Protein AF-A0A7C7RHG6-F1 (afdb_monomer_lite)

Radius of gyration: 18.91 Å; chains: 1; bounding box: 65×28×49 Å

Secondary structure (DSSP, 8-state):
---HHHHHHHHHHHT-HHHHHHHHHHTT--S---HHHHHHHHT--HHHHHHHHHHHHHTTSS------SS-------------------

Sequence (89 aa):
MISSQFEEDIIYVMASVNRKKILRHLQKETEYISTSDLANAIGVKRGRINPHCRGLAERGLIDRRSDKGCQRDADENHREGDQGNRRSQ

pLDDT: mean 77.79, std 19.98, range [38.25, 96.75]

Foldseek 3Di:
DPDPLVVVVVVVQVVDPLSVLLLVVVVVDPDDDDLVVSCVSSVHDSVVNVVSVVVCVVSVNDDDDDPDVPDDPDPPDPPPDDDDDDDDD

Structure (mmCIF, N/CA/C/O backbone):
data_AF-A0A7C7RHG6-F1
#
_entry.id   AF-A0A7C7RHG6-F1
#
loop_
_atom_site.group_PDB
_atom_site.id
_atom_site.type_symbol
_atom_site.label_atom_id
_atom_site.label_alt_id
_atom_site.label_comp_id
_atom_site.label_asym_id
_atom_site.label_entity_id
_atom_site.label_seq_id
_atom_site.pdbx_PDB_ins_code
_atom_site.Cartn_x
_atom_site.Cartn_y
_atom_site.Cartn_z
_atom_site.occupancy
_atom_site.B_iso_or_equiv
_atom_site.auth_seq_id
_atom_site.auth_comp_id
_atom_site.auth_asym_id
_atom_site.auth_atom_id
_atom_site.pdbx_PDB_model_num
ATOM 1 N N . MET A 1 1 ? 25.411 -5.397 -8.960 1.00 56.47 1 MET A N 1
ATOM 2 C CA . MET A 1 1 ? 24.484 -4.661 -9.843 1.00 56.47 1 MET A CA 1
ATOM 3 C C . MET A 1 1 ? 23.139 -4.652 -9.157 1.00 56.47 1 MET A C 1
ATOM 5 O O . MET A 1 1 ? 22.687 -5.715 -8.750 1.00 56.47 1 MET A O 1
ATOM 9 N N . ILE A 1 2 ? 22.555 -3.476 -8.955 1.00 57.97 2 ILE A N 1
ATOM 10 C CA . ILE A 1 2 ? 21.143 -3.376 -8.584 1.00 57.97 2 ILE A CA 1
ATOM 11 C C . ILE A 1 2 ? 20.353 -3.952 -9.769 1.00 57.97 2 ILE A C 1
ATOM 13 O O . ILE A 1 2 ? 20.693 -3.663 -10.915 1.00 57.97 2 ILE A O 1
ATOM 17 N N . SER A 1 3 ? 19.408 -4.861 -9.523 1.00 75.88 3 SER A N 1
ATOM 18 C CA . SER A 1 3 ? 18.638 -5.464 -10.615 1.00 75.88 3 SER A CA 1
ATOM 19 C C . SER A 1 3 ? 17.653 -4.439 -11.186 1.00 75.88 3 SER A C 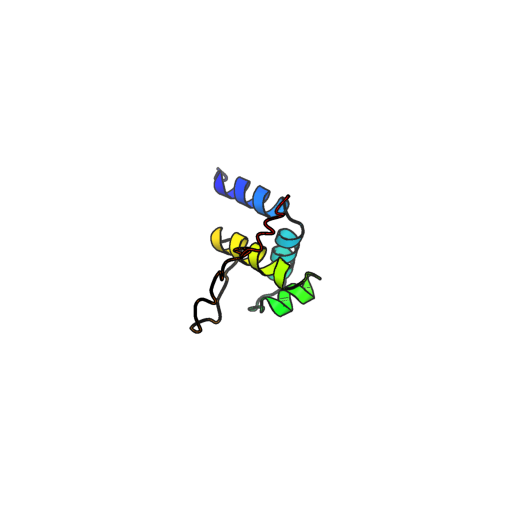1
ATOM 21 O O . SER A 1 3 ? 17.122 -3.621 -10.437 1.00 75.88 3 SER A O 1
ATOM 23 N N . SER A 1 4 ? 17.366 -4.511 -12.492 1.00 85.25 4 SER A N 1
ATOM 24 C CA . SER A 1 4 ? 16.338 -3.686 -13.165 1.00 85.25 4 SER A CA 1
ATOM 25 C C . SER A 1 4 ? 15.015 -3.653 -12.386 1.00 85.25 4 SER A C 1
ATOM 27 O O . SER A 1 4 ? 14.361 -2.621 -12.282 1.00 85.25 4 SER A O 1
ATOM 29 N N . GLN A 1 5 ? 14.668 -4.778 -11.753 1.00 86.50 5 GLN A N 1
ATOM 30 C CA . GLN A 1 5 ? 13.465 -4.921 -10.939 1.00 86.50 5 GLN A CA 1
ATOM 31 C C . GLN A 1 5 ? 13.431 -3.968 -9.735 1.00 86.50 5 GLN A C 1
ATOM 33 O O . GLN A 1 5 ? 12.390 -3.389 -9.437 1.00 86.50 5 GLN A O 1
ATOM 38 N N . PHE A 1 6 ? 14.564 -3.762 -9.058 1.00 89.12 6 PHE A N 1
ATOM 39 C CA . PHE A 1 6 ? 14.623 -2.868 -7.901 1.00 89.12 6 PHE A CA 1
ATOM 40 C C . PHE A 1 6 ? 14.385 -1.405 -8.296 1.00 89.12 6 PHE A C 1
ATOM 42 O O . PHE A 1 6 ? 13.687 -0.676 -7.591 1.00 89.12 6 PHE A O 1
ATOM 49 N N . GLU A 1 7 ? 14.922 -0.972 -9.438 1.00 92.69 7 GLU A N 1
ATOM 50 C CA . GLU A 1 7 ? 14.687 0.380 -9.959 1.00 92.69 7 GLU A CA 1
ATOM 51 C C . GLU A 1 7 ? 13.216 0.577 -10.349 1.00 92.69 7 GLU A C 1
ATOM 53 O O . GLU A 1 7 ? 12.603 1.587 -9.992 1.00 92.69 7 GLU A O 1
ATOM 58 N N . GLU A 1 8 ? 12.612 -0.420 -10.997 1.00 94.12 8 GLU A N 1
ATOM 59 C CA . GLU A 1 8 ? 11.188 -0.413 -11.333 1.00 94.12 8 GLU A CA 1
ATOM 60 C C . GLU A 1 8 ? 10.288 -0.361 -10.095 1.00 94.12 8 GLU A C 1
ATOM 62 O O . GLU A 1 8 ? 9.278 0.348 -10.097 1.00 94.12 8 GLU A O 1
ATOM 67 N N . ASP A 1 9 ? 10.646 -1.066 -9.023 1.00 95.00 9 ASP A N 1
ATOM 68 C CA . ASP A 1 9 ? 9.890 -1.052 -7.773 1.00 95.00 9 ASP A CA 1
ATOM 69 C C . ASP A 1 9 ? 9.999 0.294 -7.052 1.00 95.00 9 ASP A C 1
ATOM 71 O O . ASP A 1 9 ? 8.994 0.801 -6.540 1.00 95.00 9 ASP A O 1
ATOM 75 N N . ILE A 1 10 ? 11.171 0.939 -7.086 1.00 94.69 10 ILE A N 1
ATOM 76 C CA . ILE A 1 10 ? 11.326 2.317 -6.601 1.00 94.69 10 ILE A CA 1
ATOM 77 C C . ILE A 1 10 ? 10.418 3.255 -7.393 1.00 94.69 10 ILE A C 1
ATOM 79 O O . ILE A 1 10 ? 9.645 4.008 -6.792 1.00 94.69 10 ILE A O 1
ATOM 83 N N . ILE A 1 11 ? 10.471 3.213 -8.727 1.00 95.88 11 ILE A N 1
ATOM 84 C CA . ILE A 1 11 ? 9.639 4.065 -9.589 1.00 95.88 11 ILE A CA 1
ATOM 85 C C . ILE A 1 11 ? 8.159 3.816 -9.292 1.00 95.88 11 ILE A C 1
ATOM 87 O O . ILE A 1 11 ? 7.389 4.762 -9.083 1.00 95.88 11 ILE A O 1
ATOM 91 N N . TYR A 1 12 ? 7.767 2.545 -9.192 1.00 96.25 12 TYR A N 1
ATOM 92 C CA . TYR A 1 12 ? 6.414 2.139 -8.854 1.00 96.25 12 TYR A CA 1
ATOM 93 C C . TYR A 1 12 ? 5.969 2.758 -7.528 1.00 96.25 12 TYR A C 1
ATOM 95 O O . TYR A 1 12 ? 4.943 3.441 -7.487 1.00 96.25 12 TYR A O 1
ATOM 103 N N . VAL A 1 13 ? 6.730 2.596 -6.445 1.00 96.75 13 VAL A N 1
ATOM 104 C CA . VAL A 1 13 ? 6.411 3.179 -5.132 1.00 96.75 13 VAL A CA 1
ATOM 105 C C . VAL A 1 13 ? 6.316 4.700 -5.217 1.00 96.75 13 VAL A C 1
ATOM 107 O O . VAL A 1 13 ? 5.318 5.285 -4.785 1.00 96.75 13 VAL A O 1
ATOM 110 N N . MET A 1 14 ? 7.318 5.345 -5.813 1.00 96.12 14 MET A N 1
ATOM 111 C CA . MET A 1 14 ? 7.453 6.800 -5.820 1.00 96.12 14 MET A CA 1
ATOM 112 C C . MET A 1 14 ? 6.349 7.505 -6.611 1.00 96.12 14 MET A C 1
ATOM 114 O O . MET A 1 14 ? 5.938 8.605 -6.215 1.00 96.12 14 MET A O 1
ATOM 118 N N . ALA A 1 15 ? 5.798 6.840 -7.632 1.00 96.38 15 ALA A N 1
ATOM 119 C CA . ALA A 1 15 ? 4.695 7.323 -8.461 1.00 96.38 15 ALA A CA 1
ATOM 120 C C . ALA A 1 15 ? 3.340 7.451 -7.727 1.00 96.38 15 ALA A C 1
ATOM 122 O O . ALA A 1 15 ? 2.376 7.939 -8.311 1.00 96.38 15 ALA A O 1
ATOM 123 N N . SER A 1 16 ? 3.216 7.039 -6.456 1.00 95.56 16 SER A N 1
ATOM 124 C CA . SER A 1 16 ? 1.997 7.269 -5.664 1.00 95.56 16 SER A CA 1
ATOM 125 C C . SER A 1 16 ? 2.299 7.713 -4.241 1.00 95.56 16 SER A C 1
ATOM 127 O O . SER A 1 16 ? 3.026 7.062 -3.491 1.00 95.56 16 SER A O 1
ATOM 129 N N . VAL A 1 17 ? 1.651 8.801 -3.822 1.00 94.25 17 VAL A N 1
ATOM 130 C CA . VAL A 1 17 ? 1.689 9.270 -2.429 1.00 94.25 17 VAL A CA 1
ATOM 131 C C . VAL A 1 17 ? 1.150 8.204 -1.473 1.00 94.25 17 VAL A C 1
ATOM 133 O O . VAL A 1 17 ? 1.721 8.009 -0.404 1.00 94.25 17 VAL A O 1
ATOM 136 N N . ASN A 1 18 ? 0.108 7.466 -1.863 1.00 94.19 18 ASN A N 1
ATOM 137 C CA . ASN A 1 18 ? -0.486 6.440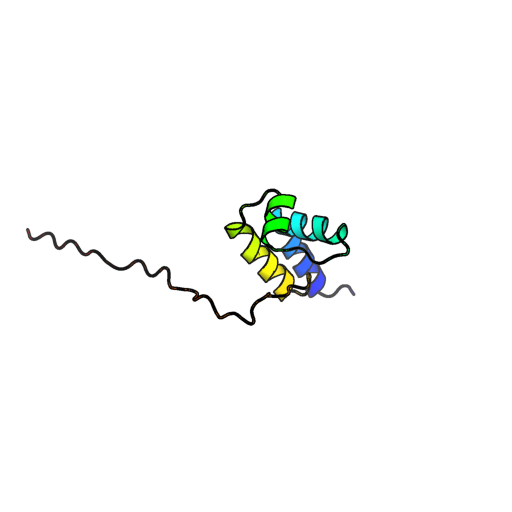 -1.008 1.00 94.19 18 ASN A CA 1
ATOM 138 C C . ASN A 1 18 ? 0.461 5.254 -0.810 1.00 94.19 18 ASN A C 1
ATOM 140 O O . ASN A 1 18 ? 0.627 4.814 0.321 1.00 94.19 18 ASN A O 1
ATOM 144 N N . ARG A 1 19 ? 1.142 4.786 -1.868 1.00 95.50 19 ARG A N 1
ATOM 145 C CA . ARG A 1 19 ? 2.142 3.706 -1.747 1.00 95.50 19 ARG A CA 1
ATOM 146 C C . ARG A 1 19 ? 3.287 4.095 -0.814 1.00 95.50 19 ARG A C 1
ATOM 148 O O . ARG A 1 19 ? 3.634 3.327 0.076 1.00 95.50 19 ARG A O 1
ATOM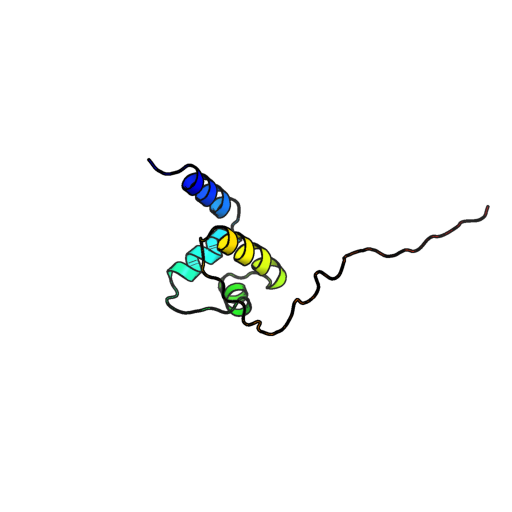 155 N N . LYS A 1 20 ? 3.793 5.326 -0.944 1.00 95.69 20 LYS A N 1
ATOM 156 C CA . LYS A 1 20 ? 4.805 5.878 -0.028 1.00 95.69 20 LYS A CA 1
ATOM 157 C C . LYS A 1 20 ? 4.320 5.921 1.420 1.00 95.69 20 LYS A C 1
ATOM 159 O O . LYS A 1 20 ? 5.048 5.514 2.318 1.00 95.69 20 LYS A O 1
ATOM 164 N N . LYS A 1 21 ? 3.097 6.405 1.657 1.00 94.25 21 LYS A N 1
ATOM 165 C CA . LYS A 1 21 ? 2.516 6.462 3.006 1.00 94.25 21 LYS A CA 1
ATOM 166 C C . LYS A 1 21 ? 2.341 5.072 3.619 1.00 94.25 21 LYS A C 1
ATOM 168 O O . LYS A 1 21 ? 2.659 4.915 4.790 1.00 94.25 21 LYS A O 1
ATOM 173 N N . ILE A 1 22 ? 1.884 4.092 2.834 1.00 93.19 22 ILE A N 1
ATOM 174 C CA . ILE A 1 22 ? 1.737 2.696 3.272 1.00 93.19 22 ILE A CA 1
ATOM 175 C C . ILE A 1 22 ? 3.086 2.152 3.745 1.00 93.19 22 ILE A C 1
ATOM 177 O O . ILE A 1 22 ? 3.195 1.748 4.896 1.00 93.19 22 ILE A O 1
ATOM 181 N N . LEU A 1 23 ? 4.123 2.212 2.902 1.00 93.62 23 LEU A N 1
ATOM 182 C CA . LEU A 1 23 ? 5.444 1.691 3.267 1.00 93.62 23 LEU A CA 1
ATOM 183 C C . LEU A 1 23 ? 6.046 2.433 4.463 1.00 93.62 23 LEU A C 1
ATOM 185 O O . LEU A 1 23 ? 6.578 1.805 5.369 1.00 93.62 23 LEU A O 1
ATOM 189 N N . ARG A 1 24 ? 5.905 3.763 4.519 1.00 93.19 24 ARG A N 1
ATOM 190 C CA . ARG A 1 24 ? 6.395 4.560 5.652 1.00 93.19 24 ARG A CA 1
ATOM 191 C C . ARG A 1 24 ? 5.688 4.221 6.964 1.00 93.19 24 ARG A C 1
ATOM 193 O O . ARG A 1 24 ? 6.300 4.346 8.020 1.00 93.19 24 ARG A O 1
ATOM 200 N N . HIS A 1 25 ? 4.403 3.877 6.913 1.00 92.62 25 HIS A N 1
ATOM 201 C CA . HIS A 1 25 ? 3.659 3.462 8.096 1.00 92.62 25 HIS A CA 1
ATOM 202 C C . HIS A 1 25 ? 4.092 2.058 8.532 1.00 92.62 25 HIS A C 1
ATOM 204 O O . HIS A 1 25 ? 4.508 1.890 9.669 1.00 92.62 25 HIS A O 1
ATOM 210 N N . LEU A 1 26 ? 4.132 1.096 7.605 1.00 90.44 26 LEU A N 1
ATOM 211 C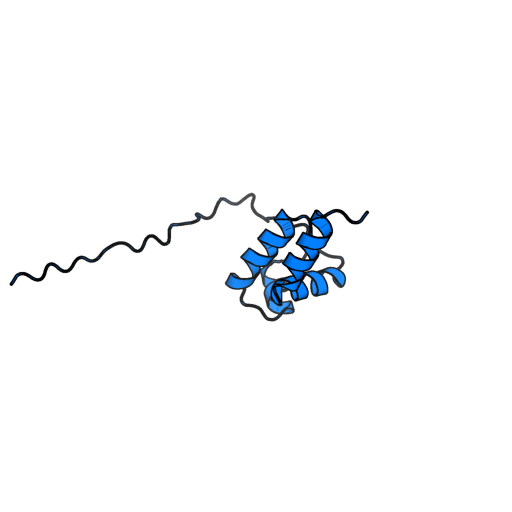 CA . LEU A 1 26 ? 4.552 -0.281 7.889 1.00 90.44 26 LEU A CA 1
ATOM 212 C C . LEU A 1 26 ? 6.016 -0.399 8.342 1.00 90.44 26 LEU A C 1
ATOM 214 O O . LEU A 1 26 ? 6.347 -1.318 9.068 1.00 90.44 26 LEU A O 1
ATOM 218 N N . GLN A 1 27 ? 6.894 0.540 7.978 1.00 88.62 27 GLN A N 1
ATOM 219 C CA . GLN A 1 27 ? 8.257 0.596 8.525 1.00 88.62 27 GLN A CA 1
ATOM 220 C C . GLN A 1 27 ? 8.314 0.899 10.030 1.00 88.62 27 GLN A C 1
ATOM 222 O O . GLN A 1 27 ? 9.339 0.643 10.656 1.00 88.62 27 GLN A O 1
ATOM 227 N N . LYS A 1 28 ? 7.268 1.511 10.595 1.00 86.38 28 LYS A N 1
ATOM 228 C CA . LYS A 1 28 ? 7.203 1.883 12.016 1.00 86.38 28 LYS A CA 1
ATOM 229 C C . LYS A 1 28 ? 6.477 0.846 12.863 1.00 86.38 28 LYS A C 1
ATOM 231 O O . LYS A 1 28 ? 6.691 0.813 14.068 1.00 86.38 28 LYS A O 1
ATOM 236 N N . GLU A 1 29 ? 5.624 0.049 12.233 1.00 76.12 29 GLU A N 1
ATOM 237 C CA . GLU A 1 29 ? 4.796 -0.955 12.887 1.00 76.12 29 GLU A CA 1
ATOM 238 C C . GLU A 1 29 ? 5.474 -2.322 12.778 1.00 76.12 29 GLU A C 1
ATOM 240 O O . GLU A 1 29 ? 5.821 -2.775 11.690 1.00 76.12 29 GLU A O 1
ATOM 245 N N . THR A 1 30 ? 5.662 -2.997 13.909 1.00 66.25 30 THR A N 1
ATOM 246 C CA . THR A 1 30 ? 6.221 -4.359 13.951 1.00 66.25 30 THR A CA 1
ATOM 247 C C . THR A 1 30 ? 5.146 -5.443 13.871 1.00 66.25 30 THR A C 1
ATOM 249 O O . THR A 1 30 ? 5.471 -6.628 13.827 1.00 66.25 30 THR A O 1
ATOM 252 N N . GLU A 1 31 ? 3.869 -5.054 13.859 1.00 76.94 31 GLU A N 1
ATOM 253 C CA . GLU A 1 31 ? 2.722 -5.957 13.929 1.00 76.94 31 GLU A CA 1
ATOM 254 C C . GLU A 1 31 ? 1.800 -5.839 12.708 1.00 76.94 31 GLU A C 1
ATOM 256 O O . GLU A 1 31 ? 1.852 -4.894 11.918 1.00 76.94 31 GLU A O 1
ATOM 261 N N . TYR A 1 32 ? 0.948 -6.850 12.538 1.00 85.25 32 TYR A N 1
ATOM 262 C CA . TYR A 1 32 ? -0.050 -6.900 11.475 1.00 85.25 32 TYR A CA 1
ATOM 263 C C . TYR A 1 32 ? -1.089 -5.784 11.640 1.00 85.25 32 TYR A C 1
ATOM 265 O O . TYR A 1 32 ? -1.655 -5.613 12.716 1.00 85.25 32 TYR A O 1
ATOM 273 N N . ILE A 1 33 ? -1.401 -5.080 10.548 1.00 88.69 33 ILE A N 1
ATOM 274 C CA . ILE A 1 33 ? -2.413 -4.020 10.524 1.00 88.69 33 ILE A CA 1
ATOM 275 C C . ILE A 1 33 ? -3.532 -4.351 9.538 1.00 88.69 33 ILE A C 1
ATOM 277 O O . ILE A 1 33 ? -3.292 -4.764 8.398 1.00 88.69 33 ILE A O 1
ATOM 281 N N . SER A 1 34 ? -4.781 -4.137 9.957 1.00 88.81 34 SER A N 1
ATOM 282 C CA . SER A 1 34 ? -5.925 -4.311 9.068 1.00 88.81 34 SER A CA 1
ATOM 283 C C . SER A 1 34 ? -5.929 -3.243 7.968 1.00 88.81 34 SER A C 1
ATOM 285 O O . SER A 1 34 ? -5.467 -2.114 8.144 1.00 88.81 34 SER A O 1
ATOM 287 N N . THR A 1 35 ? -6.513 -3.555 6.808 1.00 87.56 35 THR A N 1
ATOM 288 C CA . THR A 1 35 ? -6.618 -2.571 5.714 1.00 87.56 35 THR A CA 1
ATOM 289 C C . THR A 1 35 ? -7.451 -1.344 6.115 1.00 87.56 35 THR A C 1
ATOM 291 O O . THR A 1 35 ? -7.238 -0.261 5.573 1.00 87.56 35 THR A O 1
ATOM 294 N N . SER A 1 36 ? -8.395 -1.496 7.051 1.00 88.38 36 SER A N 1
ATOM 295 C CA . SER A 1 36 ? -9.212 -0.391 7.568 1.00 88.38 36 SER A CA 1
ATOM 296 C C . SER A 1 36 ? -8.394 0.534 8.467 1.00 88.38 36 SER A C 1
ATOM 298 O O . SER A 1 36 ? -8.428 1.748 8.276 1.00 88.38 36 SER A O 1
ATOM 300 N N . ASP A 1 37 ? -7.617 -0.033 9.389 1.00 89.94 37 ASP A N 1
ATOM 301 C CA . ASP A 1 37 ? -6.797 0.744 10.324 1.00 89.94 37 ASP A CA 1
ATOM 302 C C . ASP A 1 37 ? -5.658 1.440 9.592 1.00 89.94 37 ASP A C 1
ATOM 304 O O . ASP A 1 37 ? -5.425 2.628 9.799 1.00 89.94 37 ASP A O 1
ATOM 308 N N . LEU A 1 38 ? -5.043 0.753 8.626 1.00 91.12 38 LEU A N 1
ATOM 309 C CA . LEU A 1 38 ? -4.052 1.349 7.742 1.00 91.12 38 LEU A CA 1
ATOM 310 C C . LEU A 1 38 ? -4.637 2.539 6.969 1.00 91.12 38 LEU A C 1
ATOM 312 O O . LEU A 1 38 ? -3.987 3.577 6.860 1.00 91.12 38 LEU A O 1
ATOM 316 N N . ALA A 1 39 ? -5.867 2.416 6.453 1.00 90.94 39 ALA A N 1
ATOM 317 C CA . ALA A 1 39 ? -6.558 3.499 5.750 1.00 90.94 39 ALA A CA 1
ATOM 318 C C . ALA A 1 39 ? -6.749 4.731 6.642 1.00 90.94 39 ALA A C 1
ATOM 320 O O . ALA A 1 39 ? -6.455 5.851 6.214 1.00 90.94 39 ALA A O 1
ATOM 321 N N . ASN A 1 40 ? -7.172 4.512 7.887 1.00 91.69 40 ASN A N 1
ATOM 322 C CA . ASN A 1 40 ? -7.336 5.566 8.881 1.00 91.69 40 ASN A CA 1
ATOM 323 C C . ASN A 1 40 ? -5.989 6.212 9.234 1.00 91.69 40 ASN A C 1
ATOM 325 O O . ASN A 1 40 ? -5.869 7.435 9.177 1.00 91.69 40 ASN A O 1
ATOM 329 N N . ALA A 1 41 ? -4.959 5.405 9.500 1.00 90.25 41 ALA A N 1
ATOM 330 C CA . ALA A 1 41 ? -3.633 5.869 9.899 1.00 90.25 41 ALA A CA 1
ATOM 331 C C . ALA A 1 41 ? -2.961 6.761 8.843 1.00 90.25 41 ALA A C 1
ATOM 333 O O . ALA A 1 41 ? -2.266 7.719 9.182 1.00 90.25 41 ALA A O 1
ATOM 334 N N . ILE A 1 42 ? -3.180 6.485 7.552 1.00 90.62 42 ILE A N 1
ATOM 335 C CA . ILE A 1 42 ? -2.594 7.283 6.463 1.00 90.62 42 ILE A CA 1
ATOM 336 C C . ILE A 1 42 ? -3.533 8.365 5.899 1.00 90.62 42 ILE A C 1
ATOM 338 O O . ILE A 1 42 ? -3.132 9.117 4.994 1.00 90.62 42 ILE A O 1
ATOM 342 N N . GLY A 1 43 ? -4.762 8.453 6.424 1.00 92.06 43 GLY A N 1
ATOM 343 C CA . GLY A 1 43 ? -5.782 9.430 6.038 1.00 92.06 43 GLY A CA 1
ATOM 344 C C . GLY A 1 43 ? -6.352 9.209 4.633 1.00 92.06 43 GLY A C 1
ATOM 345 O O . GLY A 1 43 ? -6.480 10.157 3.859 1.00 92.06 43 GLY A O 1
ATOM 346 N N . VAL A 1 44 ? -6.642 7.960 4.259 1.00 87.56 44 VAL A N 1
ATOM 347 C CA . VAL A 1 44 ? -7.145 7.574 2.930 1.00 87.56 44 VAL A CA 1
ATOM 348 C C . VAL A 1 44 ? -8.461 6.810 3.072 1.00 87.56 44 VAL A C 1
ATOM 350 O O . VAL A 1 44 ? -8.625 5.988 3.962 1.00 87.56 44 VAL A O 1
ATOM 353 N N . LYS A 1 45 ? -9.420 7.031 2.162 1.00 84.94 45 LYS A N 1
ATOM 354 C CA . LYS A 1 45 ? -10.661 6.235 2.136 1.00 84.94 45 LYS A CA 1
ATOM 355 C C . LYS A 1 45 ? -10.340 4.759 1.873 1.00 84.94 45 LYS A C 1
ATOM 357 O O . LYS A 1 45 ? -9.659 4.455 0.895 1.00 84.94 45 LYS A O 1
ATOM 362 N N . ARG A 1 46 ? -10.919 3.840 2.655 1.00 77.06 46 ARG A N 1
ATOM 363 C CA . ARG A 1 46 ? -10.702 2.381 2.536 1.00 77.06 46 ARG A CA 1
ATOM 364 C C . ARG A 1 46 ? -10.836 1.843 1.102 1.00 77.06 46 ARG A C 1
ATOM 366 O O . ARG A 1 46 ? -9.988 1.079 0.656 1.00 77.06 46 ARG A O 1
ATOM 373 N N . GLY A 1 47 ? -11.837 2.286 0.336 1.00 79.56 47 GLY A N 1
ATOM 374 C CA . GLY A 1 47 ? -12.013 1.849 -1.060 1.00 79.56 47 GLY A CA 1
ATOM 375 C C . GLY A 1 47 ? -10.840 2.207 -1.988 1.00 79.56 47 GLY A C 1
ATOM 376 O O . GLY A 1 47 ? -10.626 1.549 -2.999 1.00 79.56 47 GLY A O 1
ATOM 377 N N . ARG A 1 48 ? -10.040 3.216 -1.624 1.00 84.88 48 ARG A N 1
ATOM 378 C CA . ARG A 1 48 ? -8.884 3.682 -2.402 1.00 84.88 48 ARG A CA 1
ATOM 379 C C . ARG A 1 48 ? -7.559 3.068 -1.960 1.00 84.88 48 ARG A C 1
ATOM 381 O O . ARG A 1 48 ? -6.599 3.147 -2.715 1.00 84.88 48 ARG A O 1
ATOM 388 N N . ILE A 1 49 ? -7.477 2.465 -0.770 1.00 89.38 49 ILE A N 1
ATOM 389 C CA . ILE A 1 49 ? -6.213 1.891 -0.281 1.00 89.38 49 ILE A CA 1
ATOM 390 C C . ILE A 1 49 ? -5.987 0.462 -0.782 1.00 89.38 49 ILE A C 1
ATOM 392 O O . ILE A 1 49 ? -4.856 0.076 -1.066 1.00 89.38 49 ILE A O 1
ATOM 396 N N . ASN A 1 50 ? -7.067 -0.305 -0.945 1.00 89.38 50 ASN A N 1
ATOM 397 C CA . ASN A 1 50 ? -7.005 -1.727 -1.273 1.00 89.38 50 ASN A CA 1
ATOM 398 C C . ASN A 1 50 ? -6.220 -2.027 -2.575 1.00 89.38 50 ASN A C 1
ATOM 400 O O . ASN A 1 50 ? -5.357 -2.909 -2.549 1.00 89.38 50 ASN A O 1
ATOM 404 N N . PRO A 1 51 ? -6.399 -1.270 -3.682 1.00 91.31 51 PRO A N 1
ATOM 405 C CA . PRO A 1 51 ? -5.598 -1.474 -4.893 1.00 91.31 51 PRO A CA 1
ATOM 406 C C . PRO A 1 51 ? -4.101 -1.213 -4.680 1.00 91.31 51 PRO A C 1
ATOM 408 O O . PRO A 1 51 ? -3.262 -1.886 -5.273 1.00 91.31 51 PRO A O 1
ATOM 411 N N . HIS A 1 52 ? -3.745 -0.261 -3.812 1.00 94.00 52 HIS A N 1
ATOM 412 C CA . HIS A 1 52 ? -2.348 0.043 -3.507 1.00 94.00 52 HIS A CA 1
ATOM 413 C C . HIS A 1 52 ? -1.696 -1.064 -2.677 1.00 94.00 52 HIS A C 1
ATOM 415 O O . HIS A 1 52 ? -0.588 -1.479 -3.002 1.00 94.00 52 HIS A O 1
ATOM 421 N N . CYS A 1 53 ? -2.385 -1.584 -1.657 1.00 91.88 53 CYS A N 1
ATOM 422 C CA . CYS A 1 53 ? -1.905 -2.733 -0.887 1.00 91.88 53 CYS A CA 1
ATOM 423 C C . CYS A 1 53 ? -1.749 -3.978 -1.771 1.00 91.88 53 CYS A C 1
ATOM 425 O O . CYS A 1 53 ? -0.762 -4.693 -1.646 1.00 91.88 53 CYS A O 1
ATOM 427 N N . ARG A 1 54 ? -2.695 -4.221 -2.691 1.00 92.31 54 ARG A N 1
ATOM 428 C CA . ARG A 1 54 ? -2.611 -5.325 -3.658 1.00 92.31 54 ARG A CA 1
ATOM 429 C C . ARG A 1 54 ? -1.360 -5.220 -4.530 1.00 92.31 54 ARG A C 1
ATOM 431 O O . ARG A 1 54 ? -0.578 -6.158 -4.552 1.00 92.31 54 ARG A O 1
ATOM 438 N N . GLY A 1 55 ? -1.153 -4.081 -5.188 1.00 93.88 55 GLY A N 1
ATOM 439 C CA . GLY A 1 55 ? -0.024 -3.923 -6.104 1.00 93.88 55 GLY A CA 1
ATOM 440 C C . GLY A 1 55 ? 1.345 -3.896 -5.414 1.00 93.88 55 GLY A C 1
ATOM 441 O O . GLY A 1 55 ? 2.331 -4.317 -6.007 1.00 93.88 55 GLY A O 1
ATOM 442 N N . LEU A 1 56 ? 1.422 -3.447 -4.154 1.00 94.50 56 LEU A N 1
ATOM 443 C CA . LEU A 1 56 ? 2.639 -3.586 -3.343 1.00 94.50 56 LEU A CA 1
ATOM 444 C C . LEU A 1 56 ? 2.919 -5.056 -2.990 1.00 94.50 56 LEU A C 1
ATOM 446 O O . LEU A 1 56 ? 4.066 -5.483 -3.066 1.00 94.50 56 LEU A O 1
ATOM 450 N N . ALA A 1 57 ? 1.886 -5.833 -2.649 1.00 93.25 57 ALA A N 1
ATOM 451 C CA . ALA A 1 57 ? 2.028 -7.252 -2.321 1.00 93.25 57 ALA A CA 1
ATOM 452 C C . ALA A 1 57 ? 2.387 -8.114 -3.543 1.00 93.25 57 ALA A C 1
ATOM 454 O O . ALA A 1 57 ? 3.245 -8.982 -3.448 1.00 93.25 57 ALA A O 1
ATOM 455 N N . GLU A 1 58 ? 1.791 -7.843 -4.708 1.00 93.88 58 GLU A N 1
ATOM 456 C CA . GLU A 1 58 ? 2.116 -8.530 -5.972 1.00 93.88 58 GLU A CA 1
ATOM 457 C C . GLU A 1 58 ? 3.583 -8.328 -6.394 1.00 93.88 58 GLU A C 1
ATOM 459 O O . GLU A 1 58 ? 4.147 -9.175 -7.079 1.00 93.88 58 GLU A O 1
ATOM 464 N N . ARG A 1 59 ? 4.210 -7.231 -5.950 1.00 93.94 59 ARG A N 1
ATOM 465 C CA . ARG A 1 59 ? 5.639 -6.935 -6.146 1.00 93.94 59 ARG A CA 1
ATOM 466 C C . ARG A 1 59 ? 6.532 -7.416 -4.996 1.00 93.94 59 ARG A C 1
ATOM 468 O O . ARG A 1 59 ? 7.723 -7.138 -4.999 1.00 93.94 59 ARG A O 1
ATOM 475 N N . GLY A 1 60 ? 5.972 -8.090 -3.990 1.00 92.69 60 GLY A N 1
ATOM 476 C CA . GLY A 1 60 ? 6.721 -8.567 -2.824 1.00 92.69 60 GLY A CA 1
ATOM 477 C C . GLY A 1 60 ? 7.231 -7.458 -1.895 1.00 92.69 60 GLY A C 1
ATOM 478 O O . GLY A 1 60 ? 8.143 -7.692 -1.112 1.00 92.69 60 GLY A O 1
ATOM 479 N N . LEU A 1 61 ? 6.665 -6.247 -1.972 1.00 92.94 61 LEU A N 1
ATOM 480 C CA . LEU A 1 61 ? 7.094 -5.100 -1.158 1.00 92.94 61 LEU A CA 1
ATOM 481 C C . LEU A 1 61 ? 6.441 -5.070 0.229 1.00 92.94 61 LEU A C 1
ATOM 483 O O . LEU A 1 61 ? 6.937 -4.388 1.123 1.00 92.94 61 LEU A O 1
ATOM 487 N N . ILE A 1 62 ? 5.311 -5.763 0.392 1.00 92.19 62 ILE A N 1
ATOM 488 C CA . ILE A 1 62 ? 4.639 -5.987 1.676 1.00 92.19 62 ILE A CA 1
ATOM 489 C C . ILE A 1 62 ? 4.054 -7.397 1.704 1.00 92.19 62 ILE A C 1
ATOM 491 O O . ILE A 1 62 ? 3.596 -7.898 0.675 1.00 92.19 62 ILE A O 1
ATOM 495 N N . ASP A 1 63 ? 3.950 -7.974 2.896 1.00 90.00 63 ASP A N 1
ATOM 496 C CA . ASP A 1 63 ? 3.155 -9.177 3.104 1.00 90.00 63 ASP A CA 1
ATOM 497 C C . ASP A 1 63 ? 1.693 -8.805 3.320 1.00 90.00 63 ASP A C 1
ATOM 499 O O . ASP A 1 63 ? 1.341 -8.005 4.190 1.00 90.00 63 ASP A O 1
ATOM 503 N N . ARG A 1 64 ? 0.810 -9.409 2.528 1.00 87.44 64 ARG A N 1
ATOM 504 C CA . ARG A 1 64 ? -0.630 -9.208 2.651 1.00 87.44 64 ARG A CA 1
ATOM 505 C C . ARG A 1 64 ? -1.310 -10.527 2.962 1.00 87.44 64 ARG A C 1
ATOM 507 O O . ARG A 1 64 ? -1.444 -11.385 2.094 1.00 87.44 64 ARG A O 1
ATOM 514 N N . ARG A 1 65 ? -1.813 -10.653 4.188 1.00 83.00 65 ARG A N 1
ATOM 515 C CA . ARG A 1 65 ? -2.716 -11.744 4.558 1.00 83.00 65 ARG A CA 1
ATOM 516 C C . ARG A 1 65 ? -4.136 -11.338 4.190 1.00 83.00 65 ARG A C 1
ATOM 518 O O . ARG A 1 65 ? -4.552 -10.204 4.410 1.00 83.00 65 ARG A O 1
ATOM 525 N N . SER A 1 66 ? -4.854 -12.239 3.538 1.00 69.81 66 SER A N 1
ATOM 526 C CA . SER A 1 66 ? -6.294 -12.098 3.384 1.00 69.81 66 SER A CA 1
ATOM 527 C C . SER A 1 66 ? -6.924 -12.902 4.506 1.00 69.81 66 SER A C 1
ATOM 529 O O . SER A 1 66 ? -6.662 -14.098 4.601 1.00 69.81 66 SER A O 1
ATOM 531 N N . ASP A 1 67 ? -7.785 -12.284 5.311 1.00 59.53 67 ASP A N 1
ATOM 532 C CA . ASP A 1 67 ? -8.541 -12.974 6.370 1.00 59.53 67 ASP A CA 1
ATOM 533 C C . ASP A 1 67 ? -9.592 -13.954 5.806 1.00 59.53 67 ASP A C 1
ATOM 535 O O . ASP A 1 67 ? -10.511 -14.390 6.495 1.00 59.53 67 ASP A O 1
ATOM 539 N N . LYS A 1 68 ? -9.499 -14.305 4.520 1.00 52.75 68 LYS A N 1
ATOM 540 C CA . LYS A 1 68 ? -10.531 -15.023 3.794 1.00 52.75 68 LYS A CA 1
ATOM 541 C C . LYS A 1 68 ? -10.113 -16.454 3.454 1.00 52.75 68 LYS A C 1
ATOM 543 O O . LYS A 1 68 ? -9.724 -16.761 2.333 1.00 52.75 68 LYS A O 1
ATOM 548 N N . GLY A 1 69 ? -10.430 -17.336 4.402 1.00 38.25 69 GLY A N 1
ATOM 549 C CA . GLY A 1 69 ? -11.270 -18.508 4.122 1.00 38.25 69 GLY A CA 1
ATOM 550 C C . GLY A 1 69 ? -12.737 -18.156 3.784 1.00 38.25 69 GLY A C 1
ATOM 551 O O . GLY A 1 69 ? -13.560 -19.047 3.636 1.00 38.25 69 GLY A O 1
ATOM 552 N N . CYS A 1 70 ? -13.083 -16.877 3.614 1.00 41.22 70 CYS A N 1
ATOM 553 C CA . CYS A 1 70 ? -14.406 -16.402 3.217 1.00 41.22 70 CYS A CA 1
ATOM 554 C C . CYS A 1 70 ? -14.349 -15.768 1.829 1.00 41.22 70 CYS A C 1
ATOM 556 O O . CYS A 1 70 ? -14.185 -14.564 1.717 1.00 41.22 70 CYS A O 1
ATOM 558 N N . GLN A 1 71 ? -14.472 -16.607 0.804 1.00 39.28 71 GLN A N 1
ATOM 559 C CA . GLN A 1 71 ? -15.024 -16.319 -0.523 1.00 39.28 71 GLN A CA 1
ATOM 560 C C . GLN A 1 71 ? -14.580 -15.045 -1.267 1.00 39.28 71 GLN A C 1
ATOM 562 O O . GLN A 1 71 ? -14.657 -13.905 -0.806 1.00 39.28 71 GLN A O 1
ATOM 567 N N . ARG A 1 72 ? -14.185 -15.312 -2.517 1.00 43.44 72 ARG A N 1
ATOM 568 C CA . ARG A 1 72 ? -14.336 -14.454 -3.691 1.00 43.44 72 ARG A CA 1
ATOM 569 C C . ARG A 1 72 ? -15.620 -13.624 -3.569 1.00 43.44 72 ARG A C 1
ATOM 571 O O . ARG A 1 72 ? -16.677 -14.085 -3.986 1.00 43.44 72 ARG A O 1
ATOM 578 N N . ASP A 1 73 ? -15.526 -12.422 -3.013 1.00 38.62 73 ASP A N 1
ATOM 579 C CA . ASP A 1 73 ? -16.544 -11.423 -3.295 1.00 38.62 73 ASP A CA 1
ATOM 580 C C . ASP A 1 73 ? -16.261 -11.012 -4.721 1.00 38.62 73 ASP A C 1
ATOM 582 O O . ASP A 1 73 ? -15.202 -10.459 -5.033 1.00 38.62 73 ASP A O 1
ATOM 586 N N . ALA A 1 74 ? -17.170 -11.478 -5.565 1.00 43.94 74 ALA A N 1
ATOM 587 C CA . ALA A 1 74 ? -17.314 -11.152 -6.953 1.00 43.94 74 ALA A CA 1
ATOM 588 C C . ALA A 1 74 ? -16.761 -9.754 -7.247 1.00 43.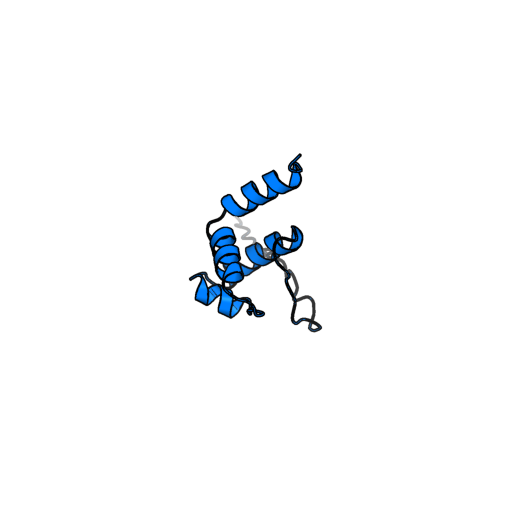94 74 ALA A C 1
ATOM 590 O O . ALA A 1 74 ? -17.211 -8.741 -6.710 1.00 43.94 74 ALA A O 1
ATOM 591 N N . ASP A 1 75 ? -15.801 -9.733 -8.165 1.00 42.06 75 ASP A N 1
ATOM 592 C CA . ASP A 1 75 ? -15.668 -8.667 -9.146 1.00 42.06 75 ASP A CA 1
ATOM 593 C C . ASP A 1 75 ? -16.992 -8.659 -9.940 1.00 42.06 75 ASP A C 1
ATOM 595 O O . ASP A 1 75 ? -17.112 -9.201 -11.040 1.00 42.06 75 ASP A O 1
ATOM 599 N N . GLU A 1 76 ? -18.068 -8.217 -9.284 1.00 44.53 76 GLU A N 1
ATOM 600 C CA . GLU A 1 76 ? -19.392 -8.121 -9.865 1.00 44.53 76 GLU A CA 1
ATOM 601 C C . GLU A 1 76 ? -19.380 -6.856 -10.708 1.00 44.53 76 GLU A C 1
ATOM 603 O O . GLU A 1 76 ? -19.634 -5.746 -10.249 1.00 44.53 76 GLU A O 1
ATOM 608 N N . ASN A 1 77 ? -18.928 -7.064 -11.943 1.00 43.03 77 ASN A N 1
ATOM 609 C CA . ASN A 1 77 ? -19.359 -6.387 -13.150 1.00 43.03 77 ASN A CA 1
ATOM 610 C C . ASN A 1 77 ? -19.994 -5.010 -12.913 1.00 43.03 77 ASN A C 1
ATOM 612 O O . ASN A 1 77 ? -21.211 -4.889 -12.788 1.00 43.03 77 ASN A O 1
ATOM 616 N N . HIS A 1 78 ? -19.194 -3.955 -13.061 1.00 40.72 78 HIS A N 1
ATOM 617 C CA . HIS A 1 78 ? -19.711 -2.700 -13.606 1.00 40.72 78 HIS A CA 1
ATOM 618 C C . HIS A 1 78 ? -20.026 -2.925 -15.101 1.00 40.72 78 HIS A C 1
ATOM 620 O O . HIS A 1 78 ? -19.321 -2.461 -15.993 1.00 40.72 78 HIS A O 1
ATOM 626 N N . ARG A 1 79 ? -21.052 -3.735 -15.391 1.00 45.19 79 ARG A N 1
ATOM 627 C CA . ARG A 1 79 ? -21.775 -3.677 -16.660 1.00 45.19 79 ARG A CA 1
ATOM 628 C C . ARG A 1 79 ? -22.946 -2.748 -16.412 1.00 45.19 79 ARG A C 1
ATOM 630 O O . ARG A 1 79 ? -23.930 -3.143 -15.797 1.00 45.19 79 ARG A O 1
ATOM 637 N N . GLU A 1 80 ? -22.805 -1.510 -16.864 1.00 47.66 80 GLU A N 1
ATOM 638 C CA . GLU A 1 80 ? -23.933 -0.602 -17.037 1.00 47.66 80 GLU A CA 1
ATOM 639 C C . GLU A 1 80 ? -24.927 -1.274 -17.995 1.00 47.66 80 GLU A C 1
ATOM 641 O O . GLU A 1 80 ? -24.709 -1.364 -19.203 1.00 47.66 80 GLU A O 1
ATOM 646 N N . GLY A 1 81 ? -25.979 -1.852 -17.419 1.00 43.97 81 GLY A N 1
ATOM 647 C CA . GLY A 1 81 ? -27.128 -2.361 -18.143 1.00 43.97 81 GLY A CA 1
ATOM 648 C C . GLY A 1 81 ? -28.088 -1.220 -18.452 1.00 43.97 81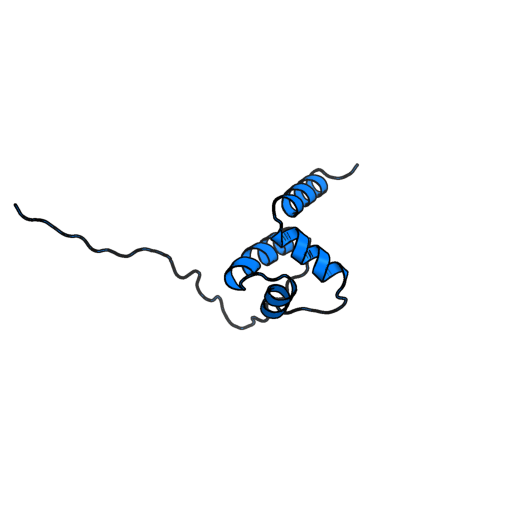 GLY A C 1
ATOM 649 O O . GLY A 1 81 ? -28.721 -0.687 -17.551 1.00 43.97 81 GLY A O 1
ATOM 650 N N . ASP A 1 82 ? -28.153 -0.892 -19.738 1.00 52.06 82 ASP A N 1
ATOM 651 C CA . ASP A 1 82 ? -29.372 -0.711 -20.526 1.00 52.06 82 ASP A CA 1
ATOM 652 C C . ASP A 1 82 ? -30.445 0.285 -20.040 1.00 52.06 82 ASP A C 1
ATOM 654 O O . ASP A 1 82 ? -31.196 0.041 -19.097 1.00 52.06 82 ASP A O 1
ATOM 658 N N . GLN A 1 83 ? -30.638 1.345 -20.828 1.00 48.03 83 GLN A N 1
ATOM 659 C CA . GLN A 1 83 ? -31.993 1.756 -21.190 1.00 48.03 83 GLN A CA 1
ATOM 660 C C . GLN A 1 83 ? -31.995 2.423 -22.565 1.00 48.03 83 GLN A C 1
ATOM 662 O O . GLN A 1 83 ? -31.655 3.596 -22.737 1.00 48.03 83 GLN A O 1
ATOM 667 N N . GLY A 1 84 ? -32.398 1.643 -23.568 1.00 45.38 84 GLY A N 1
ATOM 668 C CA . GLY A 1 84 ? -32.827 2.170 -24.849 1.00 45.38 84 GLY A CA 1
ATOM 669 C C . GLY A 1 84 ? -34.005 3.131 -24.683 1.00 45.38 84 GLY A C 1
ATOM 670 O O . GLY A 1 84 ? -34.973 2.843 -23.985 1.00 45.38 84 GLY A O 1
ATOM 671 N N . ASN A 1 85 ? -33.957 4.252 -25.397 1.00 50.44 85 ASN A N 1
ATOM 672 C CA . ASN A 1 85 ? -35.149 5.033 -25.691 1.00 50.44 85 ASN A CA 1
ATOM 673 C C . ASN A 1 85 ? -35.284 5.158 -27.209 1.00 50.44 85 ASN A C 1
ATOM 675 O O . ASN A 1 85 ? -34.687 6.029 -27.843 1.00 50.44 85 ASN A O 1
ATOM 679 N N . ARG A 1 86 ? -36.066 4.239 -27.787 1.00 55.91 86 ARG A N 1
ATOM 680 C CA . ARG A 1 86 ? -36.618 4.370 -29.136 1.00 55.91 86 ARG A CA 1
ATOM 681 C C . ARG A 1 86 ? -37.514 5.607 -29.145 1.00 55.91 86 ARG A C 1
ATOM 683 O O . ARG A 1 86 ? -38.650 5.548 -28.687 1.00 55.91 86 ARG A O 1
ATOM 690 N N . ARG A 1 87 ? -37.027 6.716 -29.695 1.00 53.16 87 ARG A N 1
ATOM 691 C CA . ARG A 1 87 ? -37.916 7.778 -30.163 1.00 53.16 87 ARG A CA 1
ATOM 692 C C . ARG A 1 87 ? -38.394 7.412 -31.558 1.00 53.16 87 ARG A C 1
ATOM 694 O O . ARG A 1 87 ? -37.667 7.568 -32.531 1.00 53.16 87 ARG A O 1
ATOM 701 N N . SER A 1 88 ? -39.614 6.895 -31.608 1.00 55.97 88 SER A N 1
ATOM 702 C CA . SER A 1 88 ? -40.475 6.978 -32.779 1.00 55.97 88 SER A CA 1
ATOM 703 C C . SER A 1 88 ? -40.675 8.451 -33.137 1.00 55.97 88 SER A C 1
ATOM 705 O O . SER A 1 88 ? -41.254 9.172 -32.325 1.00 55.97 88 SER A O 1
ATOM 707 N N . GLN A 1 89 ? -40.214 8.874 -34.313 1.00 47.56 89 GLN A N 1
ATOM 708 C CA . GLN A 1 89 ? -40.817 9.917 -35.152 1.00 47.56 89 GLN A CA 1
ATOM 709 C C . GLN A 1 89 ? -40.481 9.621 -36.610 1.00 47.56 89 GLN A C 1
ATOM 711 O O . GLN A 1 89 ? -39.328 9.203 -36.862 1.00 47.56 89 GLN A O 1
#